Protein AF-A0A842M0F4-F1 (afdb_monomer_lite)

Secondary structure (DSSP, 8-state):
-HHHHHHHHHHHHHHHTTHHHHHHHHHH-HHHHHHHHHHHHHHHHHHHHHHHH-GGG-TTHHHHHHHS-TTTSSSPPHHHHHHHHHHHHHHHS-HHHHHHHHHHHHHHHHHHHHHHHHH---

pLDDT: mean 87.64, std 10.48, range [46.69, 98.06]

Sequence (122 aa):
MREKFRKELIRKLFHLTGLTVSLVYMSLGKNYAIFYTSILLLSSIFLEFIRIRAHILFPLNKLADMISRHFEKTAVASYVYFCMAALIVVFFLSEKAVVVGLTAALLGDAISAVVGVGVGKY

Foldseek 3Di:
DVLVLVLLLVLLVVLCVLLVLLVCCVPVNLVRSLVVLVVQLVVLVVL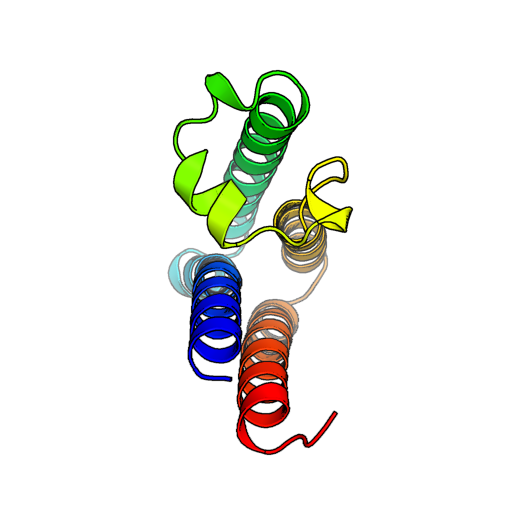QVCQQVPLVPRPCSVVCVSNDDPVCSNPRDPVNVVSVVLNVCSVPHDSVCSNCVSVCVSVVVSVCSNCCVPVNPD

Structure (mmCIF, N/CA/C/O backbone):
data_AF-A0A842M0F4-F1
#
_entry.id   AF-A0A842M0F4-F1
#
loop_
_atom_site.group_PDB
_atom_site.id
_atom_site.type_symbol
_atom_site.label_atom_id
_atom_site.label_alt_id
_atom_site.label_comp_id
_atom_site.label_asym_id
_atom_site.label_entity_id
_atom_site.label_seq_id
_atom_site.pdbx_PDB_ins_code
_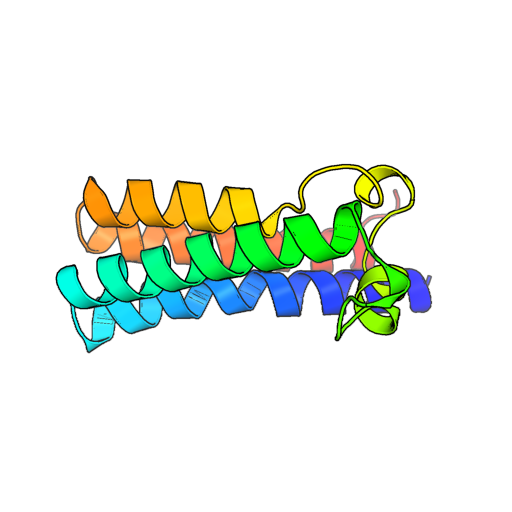atom_site.Cartn_x
_atom_site.Cartn_y
_atom_site.Cartn_z
_atom_site.occupancy
_atom_site.B_iso_or_equiv
_atom_site.auth_seq_id
_atom_site.auth_comp_id
_atom_site.auth_asym_id
_atom_site.auth_atom_id
_atom_site.pdbx_PDB_model_num
ATOM 1 N N . MET A 1 1 ? 9.171 -21.811 -14.208 1.00 62.41 1 MET A N 1
ATOM 2 C CA . MET A 1 1 ? 8.224 -22.006 -13.084 1.00 62.41 1 MET A CA 1
ATOM 3 C C . MET A 1 1 ? 8.724 -21.337 -11.799 1.00 62.41 1 MET A C 1
ATOM 5 O O . MET A 1 1 ? 8.073 -20.418 -11.325 1.00 62.41 1 MET A O 1
ATOM 9 N N . ARG A 1 2 ? 9.927 -21.684 -11.310 1.00 76.50 2 ARG A N 1
ATOM 10 C CA . ARG A 1 2 ? 10.517 -21.132 -10.070 1.00 76.50 2 ARG A CA 1
ATOM 11 C C . ARG A 1 2 ? 10.677 -19.602 -10.044 1.00 76.50 2 ARG A C 1
ATOM 13 O O . ARG A 1 2 ? 10.407 -18.976 -9.027 1.00 76.50 2 ARG A O 1
ATOM 20 N N . GLU A 1 3 ? 11.073 -18.989 -11.161 1.00 79.00 3 GLU A N 1
ATOM 21 C CA . GLU A 1 3 ? 11.254 -17.529 -11.236 1.00 79.00 3 GLU A CA 1
ATOM 22 C C . GLU A 1 3 ? 9.923 -16.759 -11.239 1.00 79.00 3 GLU A C 1
ATOM 24 O O . GLU A 1 3 ? 9.802 -15.751 -10.546 1.00 79.00 3 GLU A O 1
ATOM 29 N N . LYS A 1 4 ? 8.906 -17.261 -11.959 1.00 78.00 4 LYS A N 1
ATOM 30 C CA . LYS A 1 4 ? 7.543 -16.699 -11.939 1.00 78.00 4 LYS A CA 1
ATOM 31 C C . LYS A 1 4 ? 6.952 -16.760 -10.528 1.00 78.00 4 LYS A C 1
ATOM 33 O O . LYS A 1 4 ? 6.432 -15.761 -10.049 1.00 78.00 4 LYS A O 1
ATOM 38 N N . PHE A 1 5 ? 7.125 -17.894 -9.845 1.00 82.81 5 PHE A N 1
ATOM 39 C CA . PHE A 1 5 ? 6.719 -18.064 -8.450 1.00 82.81 5 PHE A CA 1
ATOM 40 C C . PHE A 1 5 ? 7.428 -17.076 -7.514 1.00 82.81 5 PHE A C 1
ATOM 42 O O . PHE A 1 5 ? 6.775 -16.394 -6.732 1.00 82.81 5 PHE A O 1
ATOM 49 N N . ARG A 1 6 ? 8.754 -16.911 -7.643 1.00 83.81 6 ARG A N 1
ATOM 50 C CA . ARG A 1 6 ? 9.516 -15.941 -6.837 1.00 83.81 6 ARG A CA 1
ATOM 51 C C . ARG A 1 6 ? 9.055 -14.497 -7.063 1.00 83.81 6 ARG A C 1
ATOM 53 O O . ARG A 1 6 ? 8.902 -13.759 -6.097 1.00 83.81 6 ARG A O 1
ATOM 60 N N . LYS A 1 7 ? 8.844 -14.091 -8.320 1.00 83.44 7 LYS A N 1
ATOM 61 C CA . LYS A 1 7 ? 8.359 -12.743 -8.667 1.00 83.44 7 LYS A CA 1
ATOM 62 C C . LYS A 1 7 ? 6.974 -12.475 -8.077 1.00 83.44 7 LYS A C 1
ATOM 64 O O . LYS A 1 7 ? 6.762 -11.417 -7.494 1.00 83.44 7 LYS A O 1
ATOM 69 N N . GLU A 1 8 ? 6.068 -13.447 -8.167 1.00 84.19 8 GLU A N 1
ATOM 70 C CA . GLU A 1 8 ? 4.730 -13.323 -7.589 1.00 84.19 8 GLU A CA 1
ATOM 71 C C . GLU A 1 8 ? 4.774 -13.246 -6.056 1.00 84.19 8 GLU A C 1
ATOM 73 O O . GLU A 1 8 ? 4.127 -12.378 -5.475 1.00 84.19 8 GLU A O 1
ATOM 78 N N . LEU A 1 9 ? 5.602 -14.065 -5.397 1.00 84.75 9 LEU A N 1
ATOM 79 C CA . LEU A 1 9 ? 5.798 -13.986 -3.946 1.00 84.75 9 LEU A CA 1
ATOM 80 C C . LEU A 1 9 ? 6.294 -12.610 -3.498 1.00 84.75 9 LEU A C 1
ATOM 82 O O . LEU A 1 9 ? 5.744 -12.043 -2.559 1.00 84.75 9 LEU A O 1
ATOM 86 N N . ILE A 1 10 ? 7.297 -12.051 -4.181 1.00 85.94 10 ILE A N 1
ATOM 87 C CA . ILE A 1 10 ? 7.806 -10.708 -3.872 1.00 85.94 10 ILE A CA 1
ATOM 88 C C . ILE A 1 10 ? 6.682 -9.678 -4.021 1.00 85.94 10 ILE A C 1
ATOM 90 O O . ILE A 1 10 ? 6.472 -8.870 -3.120 1.00 85.94 10 ILE A O 1
ATOM 94 N N . ARG A 1 11 ? 5.907 -9.741 -5.109 1.00 83.44 11 ARG A N 1
ATOM 95 C CA . ARG A 1 11 ? 4.771 -8.838 -5.345 1.00 83.44 11 ARG A CA 1
ATOM 96 C C . ARG A 1 11 ? 3.749 -8.890 -4.206 1.00 83.44 11 ARG A C 1
ATOM 98 O O . ARG A 1 11 ? 3.267 -7.848 -3.770 1.00 83.44 11 ARG A O 1
ATOM 105 N N . LYS A 1 12 ? 3.454 -10.085 -3.691 1.00 88.31 12 LYS A N 1
ATOM 106 C CA . LYS A 1 12 ? 2.506 -10.273 -2.584 1.00 88.31 12 LYS A CA 1
ATOM 107 C C . LYS A 1 12 ? 3.076 -9.852 -1.236 1.00 88.31 12 LYS A C 1
ATOM 109 O O . LYS A 1 12 ? 2.347 -9.256 -0.456 1.00 88.31 12 LYS A O 1
ATOM 114 N N . LEU A 1 13 ? 4.371 -10.044 -0.989 1.00 87.44 13 LEU A N 1
ATOM 115 C CA . LEU A 1 13 ? 5.038 -9.492 0.195 1.00 87.44 13 LEU A CA 1
ATOM 116 C C . LEU A 1 13 ? 4.965 -7.961 0.222 1.00 87.44 13 LEU A C 1
ATOM 118 O O . LEU A 1 13 ? 4.629 -7.388 1.254 1.00 87.44 13 LEU A O 1
ATOM 122 N N . PHE A 1 14 ? 5.200 -7.304 -0.918 1.00 86.75 14 PHE A N 1
ATOM 123 C CA . PHE A 1 14 ? 4.993 -5.859 -1.030 1.00 86.75 14 PHE A CA 1
ATOM 124 C C . PHE A 1 14 ? 3.527 -5.482 -0.809 1.00 86.75 14 PHE A C 1
ATOM 126 O O . PHE A 1 14 ? 3.257 -4.513 -0.111 1.00 86.75 14 PHE A O 1
ATOM 133 N N . HIS A 1 15 ? 2.571 -6.251 -1.333 1.00 87.06 15 HIS A N 1
ATOM 134 C CA . HIS A 1 15 ? 1.149 -5.981 -1.110 1.00 87.06 15 HIS A CA 1
ATOM 135 C C . HIS A 1 15 ? 0.745 -6.105 0.369 1.00 87.06 15 HIS A C 1
ATOM 137 O O . HIS A 1 15 ? 0.025 -5.254 0.886 1.00 87.06 15 HIS A O 1
ATOM 143 N N . LEU A 1 16 ? 1.282 -7.101 1.081 1.00 92.00 16 LEU A N 1
ATOM 144 C CA . LEU A 1 16 ? 1.051 -7.317 2.512 1.00 92.00 16 LEU A CA 1
ATOM 145 C C . LEU A 1 16 ? 1.578 -6.184 3.398 1.00 92.00 16 LEU A C 1
ATOM 147 O O . LEU A 1 16 ? 1.130 -6.070 4.537 1.00 92.00 16 LEU A O 1
ATOM 151 N N . THR A 1 17 ? 2.451 -5.302 2.894 1.00 91.38 17 THR A N 1
ATOM 152 C CA . THR A 1 17 ? 2.801 -4.069 3.621 1.00 91.38 17 THR A CA 1
ATOM 153 C C . THR A 1 17 ? 1.570 -3.215 3.907 1.00 91.38 17 THR A C 1
ATOM 155 O O . THR A 1 17 ? 1.554 -2.527 4.915 1.00 91.38 17 THR A O 1
ATOM 158 N N . GLY A 1 18 ? 0.492 -3.338 3.124 1.00 90.88 18 GLY A N 1
ATOM 159 C CA . GLY A 1 18 ? -0.785 -2.685 3.404 1.00 90.88 18 GLY A CA 1
ATOM 160 C C . GLY A 1 18 ? -1.419 -3.072 4.748 1.00 90.88 18 GLY A C 1
ATOM 161 O O . GLY A 1 18 ? -2.244 -2.318 5.262 1.00 90.88 18 GLY A O 1
ATOM 162 N N . LEU A 1 19 ? -1.016 -4.196 5.363 1.00 95.06 19 LEU A N 1
ATOM 163 C CA . LEU A 1 19 ? -1.482 -4.598 6.696 1.00 95.06 19 LEU A CA 1
ATOM 164 C C . LEU A 1 19 ? -1.058 -3.602 7.779 1.00 95.06 19 LEU A C 1
ATOM 166 O O . LEU A 1 19 ? -1.702 -3.527 8.826 1.00 95.06 19 LEU A O 1
ATOM 170 N N . THR A 1 20 ? -0.019 -2.798 7.531 1.00 95.81 20 THR A N 1
ATOM 171 C CA . THR A 1 20 ? 0.386 -1.731 8.448 1.00 95.81 20 THR A CA 1
ATOM 172 C C . THR A 1 20 ? -0.732 -0.718 8.670 1.00 95.81 20 THR A C 1
ATOM 174 O O . THR A 1 20 ? -0.838 -0.196 9.772 1.00 95.81 20 THR A O 1
ATOM 177 N N . VAL A 1 21 ? -1.613 -0.483 7.689 1.00 95.75 21 VAL A N 1
ATOM 178 C CA . VAL A 1 21 ? -2.769 0.413 7.849 1.00 95.75 21 VAL A CA 1
ATOM 179 C C . VAL A 1 21 ? -3.705 -0.114 8.936 1.00 95.75 21 VAL A C 1
ATOM 181 O O . VAL A 1 21 ? -4.078 0.628 9.845 1.00 95.75 21 VAL A O 1
ATOM 184 N N . SER A 1 22 ? -4.039 -1.406 8.888 1.00 94.69 22 SER A N 1
ATOM 185 C CA . SER A 1 22 ? -4.861 -2.056 9.912 1.00 94.69 22 SER A CA 1
ATOM 186 C C . SER A 1 22 ? -4.164 -2.062 11.275 1.00 94.69 22 SER A C 1
ATOM 188 O O . SER A 1 22 ? -4.804 -1.771 12.282 1.00 94.69 22 SER A O 1
ATOM 190 N N . LEU A 1 23 ? -2.852 -2.322 11.317 1.00 96.12 23 LEU A N 1
ATOM 191 C CA . LEU A 1 23 ? -2.073 -2.309 12.561 1.00 96.12 23 LEU A CA 1
ATOM 192 C C . LEU A 1 23 ? -2.016 -0.915 13.200 1.00 96.12 23 LEU A C 1
ATOM 194 O O . LEU A 1 23 ? -2.203 -0.790 14.410 1.00 96.12 23 LEU A O 1
ATOM 198 N N . VAL A 1 24 ? -1.799 0.137 12.407 1.00 97.00 24 VAL A N 1
ATOM 199 C CA . VAL A 1 24 ? -1.821 1.530 12.878 1.00 97.00 24 VAL A CA 1
ATOM 200 C C . VAL A 1 24 ? -3.211 1.890 13.395 1.00 97.00 24 VAL A C 1
ATOM 202 O O . VAL A 1 24 ? -3.321 2.496 14.457 1.00 97.00 24 VAL A O 1
ATOM 205 N N . TYR A 1 25 ? -4.272 1.468 12.701 1.00 96.44 25 TYR A N 1
ATOM 206 C CA . TYR A 1 25 ? -5.640 1.683 13.171 1.00 96.44 25 TYR A CA 1
ATOM 207 C C . TYR A 1 25 ? -5.877 1.033 14.538 1.00 96.44 25 TYR A C 1
ATOM 209 O O . TYR A 1 25 ? -6.393 1.693 15.433 1.00 96.44 25 TYR A O 1
ATOM 217 N N . MET A 1 26 ? -5.477 -0.228 14.721 1.00 96.12 26 MET A N 1
ATOM 218 C CA . MET A 1 26 ? -5.682 -0.951 15.983 1.00 96.12 26 MET A CA 1
ATOM 219 C C . MET A 1 26 ? -4.854 -0.391 17.145 1.00 96.12 26 MET A C 1
ATOM 221 O O . MET A 1 26 ? -5.305 -0.416 18.284 1.00 96.12 26 MET A O 1
ATOM 225 N N . SER A 1 27 ? -3.632 0.073 16.874 1.00 96.62 27 SER A N 1
ATOM 226 C CA . SER A 1 27 ? -2.692 0.499 17.921 1.00 96.62 27 SER A CA 1
ATOM 227 C C . SER A 1 27 ? -2.811 1.975 18.292 1.00 96.62 27 SER A C 1
ATOM 229 O O . SER A 1 27 ? -2.661 2.320 19.460 1.00 96.62 27 SER A O 1
ATOM 231 N N . LEU A 1 28 ? -3.071 2.846 17.314 1.00 96.81 28 LEU A N 1
ATOM 232 C CA . LEU A 1 28 ? -3.073 4.302 17.492 1.00 96.81 28 LEU A CA 1
ATOM 233 C C . LEU A 1 28 ? -4.457 4.923 17.254 1.00 96.81 28 LEU A C 1
ATOM 235 O O . LEU A 1 28 ? -4.692 6.069 17.626 1.00 96.81 28 LEU A O 1
ATOM 239 N N . GLY A 1 29 ? -5.393 4.184 16.660 1.00 95.94 29 GLY A N 1
ATOM 240 C CA . GL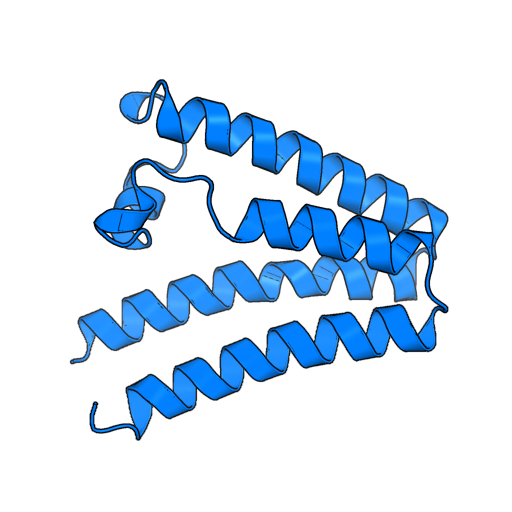Y A 1 29 ? -6.753 4.641 16.397 1.00 95.94 29 GLY A CA 1
ATOM 241 C C . GLY A 1 29 ? -6.935 5.335 15.044 1.00 95.94 29 GLY A C 1
ATOM 242 O O . GLY A 1 29 ? -6.006 5.541 14.256 1.00 95.94 29 GLY A O 1
ATOM 243 N N . LYS A 1 30 ? -8.187 5.719 14.775 1.00 96.19 30 LYS A N 1
ATOM 244 C CA . LYS A 1 30 ? -8.649 6.216 13.469 1.00 96.19 30 LYS A CA 1
ATOM 245 C C . LYS A 1 30 ? -7.869 7.427 12.952 1.00 96.19 30 LYS A C 1
ATOM 247 O O . LYS A 1 30 ? -7.465 7.433 11.795 1.00 96.19 30 LYS A O 1
ATOM 252 N N . ASN A 1 31 ? -7.641 8.441 13.787 1.00 97.44 31 ASN A N 1
ATOM 253 C CA . ASN A 1 31 ? -7.008 9.692 13.348 1.00 97.44 31 ASN A CA 1
ATOM 254 C C . ASN A 1 31 ? -5.575 9.463 12.849 1.00 97.44 31 ASN A C 1
ATOM 256 O O . ASN A 1 31 ? -5.200 9.957 11.786 1.00 97.44 31 ASN A O 1
ATOM 260 N N . TYR A 1 32 ? -4.801 8.651 13.572 1.00 97.69 32 TYR A N 1
ATOM 261 C CA . TYR A 1 32 ? -3.444 8.291 13.168 1.00 97.69 32 TYR A CA 1
ATOM 262 C C . TYR A 1 32 ? -3.440 7.392 11.933 1.00 97.69 32 TYR A C 1
ATOM 264 O O . TYR A 1 32 ? -2.595 7.579 11.063 1.00 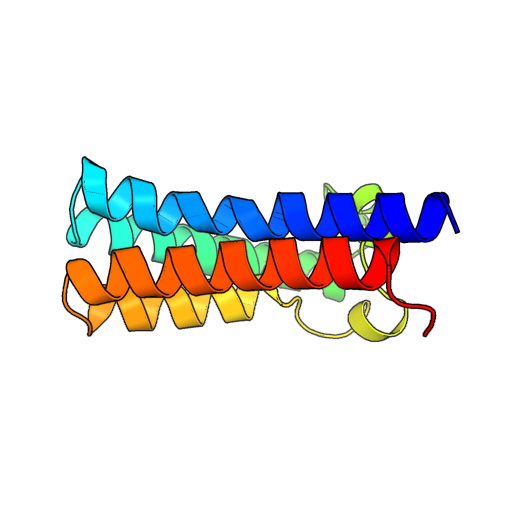97.69 32 TYR A O 1
ATOM 272 N N . ALA A 1 33 ? -4.408 6.481 11.799 1.00 97.25 33 ALA A N 1
ATOM 273 C CA . ALA A 1 33 ? -4.558 5.675 10.590 1.00 97.25 33 ALA A CA 1
ATOM 274 C C . ALA A 1 33 ? -4.892 6.521 9.354 1.00 97.25 33 ALA A C 1
ATOM 276 O O . ALA A 1 33 ? -4.307 6.294 8.296 1.00 97.25 33 ALA A O 1
ATOM 277 N N . ILE A 1 34 ? -5.772 7.522 9.474 1.00 97.94 34 ILE A N 1
ATOM 278 C CA . ILE A 1 34 ? -6.075 8.469 8.387 1.00 97.94 34 ILE A CA 1
ATOM 279 C C . ILE A 1 34 ? -4.812 9.233 7.999 1.00 97.94 34 ILE A C 1
ATOM 281 O O . ILE A 1 34 ? -4.471 9.286 6.818 1.00 97.94 34 ILE A O 1
ATOM 285 N N . PHE A 1 35 ? -4.103 9.798 8.978 1.00 98.06 35 PHE A N 1
ATOM 286 C CA . PHE A 1 35 ? -2.878 10.555 8.734 1.00 98.06 35 PHE A CA 1
ATOM 287 C C . PHE A 1 35 ? -1.805 9.693 8.055 1.00 98.06 35 PHE A C 1
ATOM 289 O O . PHE A 1 35 ? -1.286 10.057 7.000 1.00 98.06 35 PHE A O 1
ATOM 296 N N . TYR A 1 36 ? -1.546 8.505 8.602 1.00 97.62 36 TYR A N 1
ATOM 297 C CA . TYR A 1 36 ? -0.617 7.522 8.052 1.00 97.62 36 TYR A CA 1
ATOM 298 C C . TYR A 1 36 ? -0.970 7.128 6.613 1.00 97.62 36 TYR A C 1
ATOM 300 O O . TYR A 1 36 ? -0.125 7.195 5.722 1.00 97.62 36 TYR A O 1
ATOM 308 N N . THR A 1 37 ? -2.232 6.776 6.362 1.00 96.94 37 THR A N 1
ATOM 309 C CA . THR A 1 37 ? -2.692 6.342 5.033 1.00 96.94 37 THR A CA 1
ATOM 310 C C . THR A 1 37 ? -2.674 7.494 4.027 1.00 96.94 37 THR A C 1
ATOM 312 O O . THR A 1 37 ? -2.376 7.282 2.854 1.00 96.94 37 THR A O 1
ATOM 315 N N . SER A 1 38 ? -2.919 8.728 4.477 1.00 97.88 38 SER A N 1
ATOM 316 C CA . SER A 1 38 ? -2.808 9.929 3.640 1.00 97.88 38 SER A CA 1
ATOM 317 C C . SER A 1 38 ? -1.363 10.174 3.206 1.00 97.88 38 SER A C 1
ATOM 319 O O . SER A 1 38 ? -1.115 10.414 2.026 1.00 97.88 38 SER A O 1
ATOM 321 N N . ILE A 1 39 ? -0.401 10.050 4.129 1.00 97.69 39 ILE A N 1
ATOM 322 C CA . ILE A 1 39 ? 1.029 10.129 3.800 1.00 97.69 39 ILE A CA 1
ATOM 323 C C . ILE A 1 39 ? 1.401 9.025 2.811 1.00 97.69 39 ILE A C 1
ATOM 325 O O . ILE A 1 39 ? 2.003 9.320 1.782 1.00 97.69 39 ILE A O 1
ATOM 329 N N . LEU A 1 40 ? 0.994 7.777 3.073 1.00 95.88 40 LEU A N 1
ATOM 330 C CA . LEU A 1 40 ? 1.248 6.660 2.163 1.00 95.88 40 LEU A CA 1
ATOM 331 C C . LEU A 1 40 ? 0.707 6.927 0.759 1.00 95.88 40 LEU A C 1
ATOM 333 O O . LEU A 1 40 ? 1.410 6.671 -0.217 1.00 95.88 40 LEU A O 1
ATOM 337 N N . LEU A 1 41 ? -0.511 7.459 0.641 1.00 96.75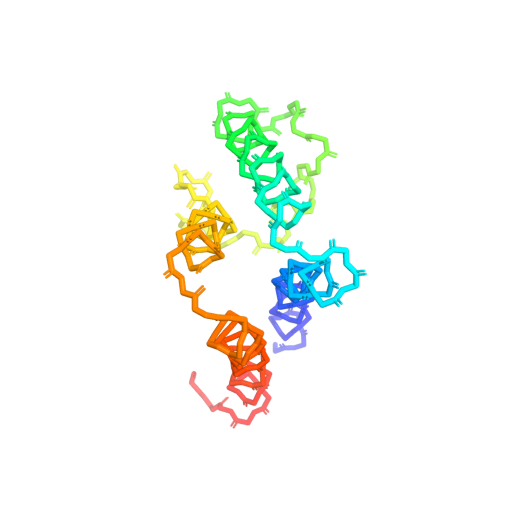 41 LEU A N 1
ATOM 338 C CA . LEU A 1 41 ? -1.112 7.786 -0.646 1.00 96.75 41 LEU A CA 1
ATOM 339 C C . LEU A 1 41 ? -0.323 8.878 -1.378 1.00 96.75 41 LEU A C 1
ATOM 341 O O . LEU A 1 41 ? 0.019 8.699 -2.546 1.00 96.75 41 LEU A O 1
ATOM 345 N N . LEU A 1 42 ? 0.007 9.980 -0.700 1.00 97.12 42 LEU A N 1
ATOM 346 C CA . LEU A 1 42 ? 0.770 11.081 -1.293 1.00 97.12 42 LEU A CA 1
ATOM 347 C C . LEU A 1 42 ? 2.160 10.623 -1.745 1.00 97.12 42 LEU A C 1
ATOM 349 O O . LEU A 1 42 ? 2.558 10.886 -2.881 1.00 97.12 42 LEU A O 1
ATOM 353 N N . SER A 1 43 ? 2.873 9.883 -0.894 1.00 94.50 43 SER A N 1
ATOM 354 C CA . SER A 1 43 ? 4.166 9.295 -1.244 1.00 94.50 43 SER A CA 1
ATOM 355 C C . SER A 1 43 ? 4.040 8.321 -2.415 1.00 94.50 43 SER A C 1
ATOM 357 O O . SER A 1 43 ? 4.869 8.357 -3.318 1.00 94.50 43 SER A O 1
ATOM 359 N N . SER A 1 44 ? 2.990 7.498 -2.453 1.00 92.50 44 SER A N 1
ATOM 360 C CA . SER A 1 44 ? 2.751 6.542 -3.541 1.00 92.50 44 SER A CA 1
ATOM 361 C C . SER A 1 44 ? 2.492 7.236 -4.878 1.00 92.50 44 SER A C 1
ATOM 363 O O . SER A 1 44 ? 3.069 6.843 -5.888 1.00 92.50 44 SER A O 1
ATOM 365 N N . ILE A 1 45 ? 1.678 8.296 -4.894 1.00 94.38 45 ILE A N 1
ATOM 366 C CA . ILE A 1 45 ? 1.426 9.104 -6.097 1.00 94.38 45 ILE A CA 1
ATOM 367 C C . ILE A 1 45 ? 2.721 9.767 -6.577 1.00 94.38 45 ILE A C 1
ATOM 369 O O . ILE A 1 45 ? 3.025 9.736 -7.769 1.00 94.38 45 ILE A O 1
ATOM 373 N N . PHE A 1 46 ? 3.503 10.339 -5.660 1.00 92.50 46 PHE A N 1
ATOM 374 C CA . PHE A 1 46 ? 4.776 10.976 -5.992 1.00 92.50 46 PHE A CA 1
ATOM 375 C C . PHE A 1 46 ? 5.788 9.978 -6.576 1.00 92.50 46 PHE A C 1
ATOM 377 O O . PHE A 1 46 ? 6.408 10.242 -7.608 1.00 92.50 46 PHE A O 1
ATOM 384 N N . LEU A 1 47 ? 5.917 8.801 -5.960 1.00 90.62 47 LEU A N 1
ATOM 385 C CA . LEU A 1 47 ? 6.782 7.726 -6.442 1.00 90.62 47 LEU A CA 1
ATOM 386 C C . LEU A 1 47 ? 6.342 7.206 -7.814 1.00 90.62 47 LEU A C 1
ATOM 388 O O . LEU A 1 47 ? 7.191 7.018 -8.685 1.00 90.62 47 LEU A O 1
ATOM 392 N N . GLU A 1 48 ? 5.039 7.033 -8.042 1.00 90.50 48 GLU A N 1
ATOM 393 C CA . GLU A 1 48 ? 4.509 6.643 -9.353 1.00 90.50 48 GLU A CA 1
ATOM 394 C C . GLU A 1 48 ? 4.759 7.701 -10.424 1.00 90.50 48 GLU A C 1
ATOM 396 O O . GLU A 1 48 ? 5.133 7.361 -11.548 1.00 90.50 48 GLU A O 1
ATOM 401 N N . PHE A 1 49 ? 4.615 8.983 -10.085 1.00 90.19 49 PHE A N 1
ATOM 402 C CA . PHE A 1 49 ? 4.929 10.070 -11.005 1.00 90.19 49 PHE A CA 1
ATOM 403 C C . PHE A 1 49 ? 6.388 9.994 -11.472 1.00 90.19 49 PHE A C 1
ATOM 405 O O . PHE A 1 49 ? 6.650 10.041 -12.676 1.00 90.19 49 PHE A O 1
ATOM 412 N N . ILE A 1 50 ? 7.330 9.794 -10.542 1.00 88.94 50 ILE A N 1
ATOM 413 C CA . ILE A 1 50 ? 8.749 9.604 -10.872 1.00 88.94 50 ILE A CA 1
ATOM 414 C C . ILE A 1 50 ? 8.942 8.332 -11.701 1.00 88.94 50 ILE A C 1
ATOM 416 O O . ILE A 1 50 ? 9.616 8.380 -12.727 1.00 88.94 50 ILE A O 1
ATOM 420 N N . ARG A 1 51 ? 8.335 7.206 -11.308 1.00 87.94 51 ARG A N 1
ATOM 421 C CA . ARG A 1 51 ? 8.478 5.924 -12.014 1.00 87.94 51 ARG A CA 1
ATOM 422 C C . ARG A 1 51 ? 8.046 6.022 -13.478 1.00 87.94 51 ARG A C 1
ATOM 424 O O . ARG A 1 51 ? 8.742 5.499 -14.343 1.00 87.94 51 ARG A O 1
ATOM 431 N N . ILE A 1 52 ? 6.927 6.694 -13.754 1.00 86.00 52 ILE A N 1
ATOM 432 C CA . ILE A 1 52 ? 6.361 6.815 -15.105 1.00 86.00 52 ILE A CA 1
ATOM 433 C C . ILE A 1 52 ? 7.107 7.870 -15.932 1.00 86.00 52 ILE A C 1
ATOM 435 O O . ILE A 1 52 ? 7.384 7.643 -17.108 1.00 86.00 52 ILE A O 1
ATOM 439 N N . ARG A 1 53 ? 7.432 9.034 -15.350 1.00 86.12 53 ARG A N 1
ATOM 440 C CA . ARG A 1 53 ? 8.039 10.155 -16.093 1.00 86.12 53 ARG A CA 1
ATOM 441 C C . ARG A 1 53 ? 9.556 10.070 -16.209 1.00 86.12 53 ARG A C 1
ATOM 443 O O . ARG A 1 53 ? 10.116 10.537 -17.194 1.00 86.12 53 ARG A O 1
ATOM 450 N N . ALA A 1 54 ? 10.215 9.512 -15.204 1.00 85.12 54 ALA A N 1
ATOM 451 C CA . ALA A 1 54 ? 11.661 9.525 -15.055 1.00 85.12 54 ALA A CA 1
ATOM 452 C C . ALA A 1 54 ? 12.150 8.212 -14.426 1.00 85.12 54 ALA A C 1
ATOM 454 O O . ALA A 1 54 ? 12.836 8.215 -13.406 1.00 85.12 54 ALA A O 1
ATOM 455 N N . HIS A 1 55 ? 11.818 7.078 -15.054 1.00 81.19 55 HIS A N 1
ATOM 456 C CA . HIS A 1 55 ? 12.141 5.737 -14.550 1.00 81.19 55 HIS A CA 1
ATOM 457 C C . HIS A 1 55 ? 13.620 5.557 -14.154 1.00 81.19 55 HIS A C 1
ATOM 459 O O . HIS A 1 55 ? 13.932 4.862 -13.192 1.00 81.19 55 HIS A O 1
ATOM 465 N N . ILE A 1 56 ? 14.546 6.215 -14.860 1.00 79.81 56 ILE A N 1
ATOM 466 C CA . ILE A 1 56 ? 15.988 6.172 -14.565 1.00 79.81 56 ILE A CA 1
ATOM 467 C C . ILE A 1 56 ? 16.306 6.770 -13.183 1.00 79.81 56 ILE A C 1
ATOM 469 O O . ILE A 1 56 ? 17.172 6.248 -12.487 1.00 79.81 56 ILE A O 1
ATOM 473 N N . LEU A 1 57 ? 15.581 7.815 -12.771 1.00 80.44 57 LEU A N 1
ATOM 474 C CA . LEU A 1 57 ? 15.729 8.489 -11.477 1.00 80.44 57 LEU A CA 1
ATOM 475 C C . LEU A 1 57 ? 14.944 7.802 -10.351 1.00 80.44 57 LEU A C 1
ATOM 477 O O . LEU A 1 57 ? 15.063 8.198 -9.192 1.00 80.44 57 LEU A O 1
ATOM 481 N N . PHE A 1 58 ? 14.135 6.785 -10.661 1.00 83.81 58 PHE A N 1
ATOM 482 C CA . PHE A 1 58 ? 13.368 6.074 -9.649 1.00 83.81 58 PHE A CA 1
ATOM 483 C C . PHE A 1 58 ? 14.319 5.270 -8.740 1.00 83.81 58 PHE A C 1
ATOM 485 O O . PHE A 1 58 ? 15.032 4.389 -9.231 1.00 83.81 58 PHE A O 1
ATOM 492 N N . PRO A 1 59 ? 14.330 5.513 -7.414 1.00 78.62 59 PRO A N 1
ATOM 493 C CA . PRO A 1 59 ? 15.315 4.925 -6.498 1.00 78.62 59 PRO A CA 1
ATOM 494 C C . PRO A 1 59 ? 15.246 3.394 -6.431 1.00 78.62 59 PRO A C 1
ATOM 496 O O . PRO A 1 59 ? 16.218 2.738 -6.066 1.00 78.62 59 PRO A O 1
ATOM 499 N N . LEU A 1 60 ? 14.105 2.813 -6.811 1.00 81.06 60 LEU A N 1
ATOM 500 C CA . LEU A 1 60 ? 13.871 1.371 -6.830 1.00 81.06 60 LEU A CA 1
ATOM 501 C C . LEU A 1 60 ? 13.693 0.839 -8.261 1.00 81.06 60 LEU A C 1
ATOM 503 O O . LEU A 1 60 ? 13.006 -0.158 -8.456 1.00 81.06 60 LEU A O 1
ATOM 507 N N . ASN A 1 61 ? 14.294 1.480 -9.271 1.00 79.19 61 ASN A N 1
ATOM 508 C CA . ASN A 1 61 ? 14.144 1.125 -10.693 1.00 79.19 61 ASN A CA 1
ATOM 509 C C . ASN A 1 61 ? 14.381 -0.365 -10.989 1.00 79.19 61 ASN A C 1
ATOM 511 O O . ASN A 1 61 ? 13.552 -0.999 -11.634 1.00 79.19 61 ASN A O 1
ATOM 515 N N . LYS A 1 62 ? 15.435 -0.972 -10.432 1.00 79.56 62 LYS A N 1
ATOM 516 C CA . LYS A 1 62 ? 15.733 -2.405 -10.595 1.00 79.56 62 LYS A CA 1
ATOM 517 C C . LYS A 1 62 ? 14.661 -3.308 -9.980 1.00 79.56 62 LYS A C 1
ATOM 519 O O . LYS A 1 62 ? 14.354 -4.361 -10.533 1.00 79.56 62 LYS A O 1
ATOM 524 N N . LEU A 1 63 ? 14.101 -2.916 -8.835 1.00 76.44 63 LEU A N 1
ATOM 525 C CA . LEU A 1 63 ? 13.014 -3.649 -8.178 1.00 76.44 63 LEU A CA 1
ATOM 526 C C . LEU A 1 63 ? 11.703 -3.475 -8.950 1.00 76.44 63 LEU A C 1
ATOM 528 O O . LEU A 1 63 ? 11.003 -4.458 -9.179 1.00 76.44 63 LEU A O 1
ATOM 532 N N . ALA A 1 64 ? 11.411 -2.262 -9.424 1.00 76.19 64 ALA A N 1
ATOM 533 C CA . ALA A 1 64 ? 10.260 -1.987 -10.273 1.00 76.19 64 ALA A CA 1
ATOM 534 C C . ALA A 1 64 ? 10.314 -2.795 -11.574 1.00 76.19 64 ALA A C 1
ATOM 536 O O . ALA A 1 64 ? 9.318 -3.421 -11.919 1.00 76.19 64 ALA A O 1
ATOM 537 N N . ASP A 1 65 ? 11.464 -2.870 -12.247 1.00 78.69 65 ASP A N 1
ATOM 538 C CA . ASP A 1 65 ? 11.638 -3.691 -13.452 1.00 78.69 65 ASP A CA 1
ATOM 539 C C . ASP A 1 65 ? 11.521 -5.197 -13.178 1.00 78.69 65 ASP A C 1
ATOM 541 O O . ASP A 1 65 ? 11.074 -5.952 -14.041 1.00 78.69 65 ASP A O 1
ATOM 545 N N . MET A 1 66 ? 11.909 -5.648 -11.981 1.00 75.06 66 MET A N 1
ATOM 546 C CA . MET A 1 66 ? 11.814 -7.055 -11.591 1.00 75.06 66 MET A CA 1
ATOM 547 C C . MET A 1 66 ? 10.374 -7.483 -11.280 1.00 75.06 66 MET A C 1
ATOM 549 O O . MET A 1 66 ? 10.008 -8.628 -11.563 1.00 75.06 66 MET A O 1
ATOM 553 N N . ILE A 1 67 ? 9.590 -6.590 -10.667 1.00 72.12 67 ILE A N 1
ATOM 554 C CA . ILE A 1 67 ? 8.247 -6.874 -10.139 1.00 72.12 67 ILE A CA 1
ATOM 555 C C . ILE A 1 67 ? 7.154 -6.530 -11.160 1.00 72.12 67 ILE A C 1
ATOM 557 O O . ILE A 1 67 ? 6.164 -7.257 -11.252 1.00 72.12 67 ILE A O 1
ATOM 561 N N . SER A 1 68 ? 7.323 -5.449 -11.927 1.00 68.69 68 SER A N 1
ATOM 562 C CA . SER A 1 68 ? 6.283 -4.937 -12.827 1.00 68.69 68 SER A CA 1
ATOM 563 C C . SER A 1 68 ? 6.093 -5.844 -14.034 1.00 68.69 68 SER A C 1
ATOM 565 O O . SER A 1 68 ? 7.051 -6.234 -14.711 1.00 68.69 68 SER A O 1
ATOM 567 N N . ARG A 1 69 ? 4.833 -6.141 -14.359 1.00 68.00 69 ARG A N 1
ATOM 568 C CA . ARG A 1 69 ? 4.496 -6.827 -15.614 1.00 68.00 69 ARG A CA 1
ATOM 569 C C . ARG A 1 69 ? 4.706 -5.887 -16.799 1.00 68.00 69 ARG A C 1
ATOM 571 O O . ARG A 1 69 ? 4.672 -4.668 -16.655 1.00 68.00 69 ARG A O 1
ATOM 578 N N . HIS A 1 70 ? 4.871 -6.452 -17.996 1.00 61.38 70 HIS A N 1
ATOM 579 C CA . HIS A 1 70 ? 5.174 -5.662 -19.194 1.00 61.38 70 HIS A CA 1
ATOM 580 C C . HIS A 1 70 ? 4.126 -4.564 -19.469 1.00 61.38 70 HIS A C 1
ATOM 582 O O . HIS A 1 70 ? 4.497 -3.472 -19.888 1.00 61.38 70 HIS A O 1
ATOM 588 N N . PHE A 1 71 ? 2.856 -4.831 -19.135 1.00 59.72 71 PHE A N 1
ATOM 589 C CA . PHE A 1 71 ? 1.726 -3.899 -19.241 1.00 59.72 71 PHE A CA 1
ATOM 590 C C . PHE A 1 71 ? 1.612 -2.882 -18.090 1.00 59.72 71 PHE A C 1
ATOM 592 O O . PHE A 1 71 ? 0.975 -1.850 -18.254 1.00 59.72 71 PHE A O 1
ATOM 599 N N . GLU A 1 72 ? 2.230 -3.133 -16.934 1.00 65.44 72 GLU A N 1
ATOM 600 C CA . GLU A 1 72 ? 2.163 -2.241 -15.762 1.00 65.44 72 GLU A CA 1
ATOM 601 C C . GLU A 1 72 ? 3.232 -1.133 -15.813 1.00 65.44 72 GLU A C 1
ATOM 603 O O . GLU A 1 72 ? 3.221 -0.206 -15.006 1.00 65.44 72 GLU A O 1
ATOM 608 N N . LYS A 1 73 ? 4.158 -1.184 -16.783 1.00 68.88 73 LYS A N 1
ATOM 609 C CA . LYS A 1 73 ? 5.265 -0.220 -16.881 1.00 68.88 73 LYS A CA 1
ATOM 610 C C . LYS A 1 73 ? 4.802 1.215 -17.146 1.00 68.88 73 LYS A C 1
ATOM 612 O O . LYS A 1 73 ? 5.446 2.137 -16.656 1.00 68.88 73 LYS A O 1
ATOM 617 N N . THR A 1 74 ? 3.691 1.408 -17.850 1.00 70.69 74 THR A N 1
ATOM 618 C CA . THR A 1 74 ? 3.168 2.733 -18.234 1.00 70.69 74 THR A CA 1
ATOM 619 C C . THR A 1 74 ? 1.884 3.131 -17.504 1.00 70.69 74 THR A C 1
ATOM 621 O O . THR A 1 74 ? 1.454 4.276 -17.623 1.00 70.69 74 THR A O 1
ATOM 624 N N . ALA A 1 75 ? 1.282 2.216 -16.741 1.00 82.38 75 ALA A N 1
ATOM 625 C CA . ALA A 1 75 ? 0.055 2.447 -15.982 1.00 82.38 75 ALA A CA 1
ATOM 626 C C . ALA A 1 75 ? 0.355 2.688 -14.499 1.00 82.38 75 ALA A C 1
ATOM 628 O O . ALA A 1 75 ? 1.385 2.240 -14.003 1.00 82.38 75 ALA A O 1
ATOM 629 N N . VAL A 1 76 ? -0.556 3.359 -13.789 1.00 86.19 76 VAL A N 1
ATOM 630 C CA . VAL A 1 76 ? -0.450 3.569 -12.336 1.00 86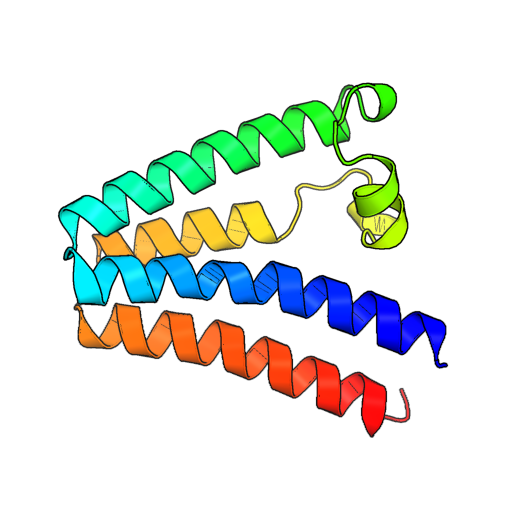.19 76 VAL A CA 1
ATOM 631 C C . VAL A 1 76 ? -0.475 2.222 -11.613 1.00 86.19 76 VAL A C 1
ATOM 633 O O . VAL A 1 76 ? -1.325 1.373 -11.881 1.00 86.19 76 VAL A O 1
ATOM 636 N N . ALA A 1 77 ? 0.459 2.022 -10.689 1.00 87.88 77 ALA A N 1
ATOM 637 C CA . ALA A 1 77 ? 0.581 0.776 -9.951 1.00 87.88 77 ALA A CA 1
ATOM 638 C C . ALA A 1 77 ? -0.581 0.532 -8.969 1.00 87.88 77 ALA A C 1
ATOM 640 O O . ALA A 1 77 ? -1.147 1.450 -8.370 1.00 87.88 77 ALA A O 1
ATOM 641 N N . SER A 1 78 ? -0.888 -0.748 -8.737 1.00 87.94 78 SER A N 1
ATOM 642 C CA . SER A 1 78 ? -1.996 -1.207 -7.884 1.00 87.94 78 SER A CA 1
ATOM 643 C C . SER A 1 78 ? -1.937 -0.700 -6.438 1.00 87.94 78 SER A C 1
ATOM 645 O O . SER A 1 78 ? -2.980 -0.512 -5.813 1.00 87.94 78 SER A O 1
ATOM 647 N N . TYR A 1 79 ? -0.743 -0.429 -5.902 1.00 88.50 79 TYR A N 1
ATOM 648 C CA . TYR A 1 79 ? -0.585 0.061 -4.531 1.00 88.50 79 TYR A CA 1
ATOM 649 C C . TYR A 1 79 ? -1.142 1.480 -4.323 1.00 88.50 79 TYR A C 1
ATOM 651 O O . TYR A 1 79 ? -1.583 1.789 -3.218 1.00 88.50 79 TYR A O 1
ATOM 659 N N . VAL A 1 80 ? -1.209 2.320 -5.367 1.00 93.06 80 VAL A N 1
ATOM 660 C CA . VAL A 1 80 ? -1.881 3.631 -5.284 1.00 93.06 80 VAL A CA 1
ATOM 661 C C . VAL A 1 80 ? -3.378 3.440 -5.070 1.00 93.06 80 VAL A C 1
ATOM 663 O O . VAL A 1 80 ? -3.951 4.022 -4.150 1.00 93.06 80 VAL A O 1
ATOM 666 N N . TYR A 1 81 ? -4.002 2.570 -5.869 1.00 93.62 81 TYR A N 1
ATOM 667 C CA . TYR A 1 81 ? -5.423 2.249 -5.739 1.00 93.62 81 TYR A CA 1
ATOM 668 C C . TYR A 1 81 ? -5.742 1.617 -4.382 1.00 93.62 81 TYR A C 1
ATOM 670 O O . TYR A 1 81 ? -6.755 1.958 -3.773 1.00 93.62 81 TYR A O 1
ATOM 678 N N . PHE A 1 82 ? -4.855 0.756 -3.870 1.00 94.19 82 PHE A N 1
ATOM 679 C CA . PHE A 1 82 ? -4.976 0.226 -2.515 1.00 94.19 82 PHE A CA 1
ATOM 680 C C . PHE A 1 82 ? -4.956 1.346 -1.466 1.00 94.19 82 PHE A C 1
ATOM 682 O O . PHE A 1 82 ? -5.845 1.386 -0.624 1.00 94.19 82 PHE A O 1
ATOM 689 N N . CYS A 1 83 ? -4.001 2.282 -1.529 1.00 95.69 83 CYS A N 1
ATOM 690 C CA . CYS A 1 83 ? -3.926 3.390 -0.571 1.00 95.69 83 CYS A CA 1
ATOM 691 C C . CYS A 1 83 ? -5.176 4.282 -0.623 1.00 95.69 83 CYS A C 1
ATOM 693 O O . CYS A 1 83 ? -5.683 4.689 0.420 1.00 95.69 83 CYS A O 1
ATOM 695 N N . MET A 1 84 ? -5.711 4.546 -1.821 1.00 96.94 84 MET A N 1
ATOM 696 C CA . MET A 1 84 ? -6.970 5.281 -1.984 1.00 96.94 84 MET A CA 1
ATOM 697 C C . MET A 1 84 ? -8.146 4.542 -1.338 1.00 96.94 84 MET A C 1
ATOM 699 O O . MET A 1 84 ? -8.880 5.127 -0.544 1.00 96.94 84 MET A O 1
ATOM 703 N N . ALA A 1 85 ? -8.313 3.254 -1.649 1.00 96.12 85 ALA A N 1
ATOM 704 C CA . ALA A 1 85 ? -9.386 2.436 -1.092 1.00 96.12 85 ALA A CA 1
ATOM 705 C C . ALA A 1 85 ? -9.267 2.308 0.433 1.00 96.12 85 ALA A C 1
ATOM 707 O O . ALA A 1 85 ? -10.260 2.458 1.143 1.00 96.12 85 ALA A O 1
ATOM 708 N N . ALA A 1 86 ? -8.052 2.099 0.943 1.00 96.38 86 ALA A N 1
ATOM 709 C CA . ALA A 1 86 ? -7.772 2.027 2.369 1.00 96.38 86 ALA A CA 1
ATOM 710 C C . ALA A 1 86 ? -8.133 3.337 3.077 1.00 96.38 86 ALA A C 1
ATOM 712 O O . ALA A 1 86 ? -8.773 3.293 4.123 1.00 96.38 86 ALA A O 1
ATOM 713 N N . LEU A 1 87 ? -7.807 4.494 2.492 1.00 97.56 87 LEU A N 1
ATOM 714 C CA . LEU A 1 87 ? -8.161 5.790 3.068 1.00 97.56 87 LEU A CA 1
ATOM 715 C C . LEU A 1 87 ? -9.681 5.978 3.147 1.00 97.56 87 LEU A C 1
ATOM 717 O O . LEU A 1 87 ? -10.188 6.384 4.190 1.00 97.56 87 LEU A O 1
ATOM 721 N N . ILE A 1 88 ? -10.412 5.627 2.083 1.00 97.25 88 ILE A N 1
ATOM 722 C CA . ILE A 1 88 ? -11.883 5.675 2.057 1.00 97.25 88 ILE A CA 1
ATOM 723 C C . ILE A 1 88 ? -12.462 4.762 3.144 1.00 97.25 88 ILE A C 1
ATOM 725 O O . ILE A 1 88 ? -13.285 5.193 3.950 1.00 97.25 88 ILE A O 1
ATOM 729 N N . VAL A 1 89 ? -12.004 3.511 3.206 1.00 96.50 89 VAL A N 1
ATOM 730 C CA . VAL A 1 89 ? -12.461 2.523 4.190 1.00 96.50 89 VAL A CA 1
ATOM 731 C C . VAL A 1 89 ? -12.205 3.007 5.616 1.00 96.50 89 VAL A C 1
ATOM 733 O O . VAL A 1 89 ? -13.127 3.022 6.427 1.00 96.50 89 VAL A O 1
ATOM 736 N N . VAL A 1 90 ? -10.989 3.469 5.911 1.00 96.81 90 VAL A N 1
ATOM 737 C CA . VAL A 1 90 ? -10.603 3.998 7.228 1.00 96.81 90 VAL A CA 1
ATOM 738 C C . VAL A 1 90 ? -11.435 5.229 7.605 1.00 96.81 90 VAL A C 1
ATOM 740 O O . VAL A 1 90 ? -11.781 5.411 8.773 1.00 96.81 90 VAL A O 1
ATOM 743 N N . PHE A 1 91 ? -11.769 6.082 6.634 1.00 96.69 91 PHE A N 1
ATOM 744 C CA . PHE A 1 91 ? -12.522 7.307 6.881 1.00 96.69 91 PHE A CA 1
ATOM 745 C C . PHE A 1 91 ? -14.005 7.039 7.167 1.00 96.69 91 PHE A C 1
ATOM 747 O O . PHE A 1 91 ? -14.551 7.601 8.121 1.00 96.69 91 PHE A O 1
ATOM 754 N N . PHE A 1 92 ? -14.652 6.172 6.384 1.00 97.19 92 PHE A N 1
ATOM 755 C CA . PHE A 1 92 ? -16.109 6.001 6.418 1.00 97.19 92 PHE A CA 1
ATOM 756 C C . PHE A 1 92 ? -16.602 4.813 7.248 1.00 97.19 92 PHE A C 1
ATOM 758 O O . PHE A 1 92 ? -17.732 4.856 7.732 1.00 97.19 92 PHE A O 1
ATOM 765 N N . LEU A 1 93 ? -15.806 3.755 7.417 1.00 96.38 93 LEU A N 1
ATOM 766 C CA . LEU A 1 93 ? -16.282 2.518 8.037 1.00 96.38 93 LEU A CA 1
ATOM 767 C C . LEU A 1 93 ? -15.970 2.432 9.535 1.00 96.38 93 LEU A C 1
ATOM 769 O O . LEU A 1 93 ? -15.177 3.193 10.094 1.00 96.38 93 LEU A O 1
ATOM 773 N N . SER A 1 94 ? -16.648 1.493 10.199 1.00 94.94 94 SER A N 1
ATOM 774 C CA . SER A 1 94 ? -16.419 1.174 11.606 1.00 94.94 94 SER A CA 1
ATOM 775 C C . SER A 1 94 ? -15.113 0.403 11.791 1.00 94.94 94 SER A C 1
ATOM 777 O O . SER A 1 94 ? -14.669 -0.312 10.896 1.00 94.94 94 SER A O 1
ATOM 779 N N . GLU A 1 95 ? -14.522 0.493 12.983 1.00 92.19 95 GLU A N 1
ATOM 780 C CA . GLU A 1 95 ? -13.247 -0.157 13.318 1.00 92.19 95 GLU A CA 1
ATOM 781 C C . GLU A 1 95 ? -13.203 -1.637 12.919 1.00 92.19 95 GLU A C 1
ATOM 783 O O . GLU A 1 95 ? -12.283 -2.066 12.225 1.00 92.19 95 GLU A O 1
ATOM 788 N N . LYS A 1 96 ? -14.235 -2.410 13.281 1.00 94.62 96 LYS A N 1
ATOM 789 C CA . LYS A 1 96 ? -14.308 -3.835 12.933 1.00 94.62 96 LYS A CA 1
ATOM 790 C C . LYS A 1 96 ? -14.304 -4.052 11.420 1.00 94.62 96 LYS A C 1
ATOM 792 O O . LYS A 1 96 ? -13.619 -4.950 10.943 1.00 94.62 96 LYS A O 1
ATOM 797 N N . ALA A 1 97 ? -15.037 -3.229 10.670 1.00 94.88 97 ALA A N 1
ATOM 798 C CA . ALA A 1 97 ? -15.094 -3.327 9.216 1.00 94.88 97 ALA A CA 1
ATOM 799 C C . ALA A 1 97 ? -13.754 -2.952 8.563 1.00 94.88 97 ALA A C 1
ATOM 801 O O . ALA A 1 97 ? -13.328 -3.629 7.633 1.00 94.88 97 ALA A O 1
ATOM 802 N N . VAL A 1 98 ? -13.060 -1.932 9.077 1.00 95.00 98 VAL A N 1
ATOM 803 C CA . VAL A 1 98 ? -11.725 -1.533 8.603 1.00 95.00 98 VAL A CA 1
ATOM 804 C C . VAL A 1 98 ? -10.709 -2.644 8.843 1.00 95.00 98 VAL A C 1
ATOM 806 O O . VAL A 1 98 ? -10.019 -3.064 7.914 1.00 95.00 98 VAL A O 1
ATOM 809 N N . VAL A 1 99 ? -10.623 -3.133 10.082 1.00 95.19 99 VAL A N 1
ATOM 810 C CA . VAL A 1 99 ? -9.629 -4.137 10.469 1.00 95.19 99 VAL A CA 1
ATOM 811 C C . VAL A 1 99 ? -9.881 -5.437 9.721 1.00 95.19 99 VAL A C 1
ATOM 813 O O . VAL A 1 99 ? -8.984 -5.918 9.035 1.00 95.19 99 VAL A O 1
ATOM 816 N N . VAL A 1 100 ? -11.099 -5.981 9.780 1.00 95.94 100 VAL A N 1
ATOM 817 C CA . VAL A 1 100 ? -11.424 -7.255 9.123 1.00 95.94 100 VAL A CA 1
ATOM 818 C C . VAL A 1 100 ? -11.386 -7.117 7.604 1.00 95.94 100 VAL A C 1
ATOM 820 O O . VAL A 1 100 ? -10.816 -7.969 6.936 1.00 95.94 100 VAL A O 1
ATOM 823 N N . GLY A 1 101 ? -11.942 -6.042 7.043 1.00 95.38 101 GLY A N 1
ATOM 824 C CA . GLY A 1 101 ? -12.029 -5.857 5.596 1.00 95.38 101 GLY A CA 1
ATOM 825 C C . GLY A 1 101 ? -10.661 -5.737 4.930 1.00 95.38 101 GLY A C 1
ATOM 826 O O . GLY A 1 101 ? -10.382 -6.452 3.969 1.00 95.38 101 GLY A O 1
ATOM 827 N N . LEU A 1 102 ? -9.781 -4.880 5.461 1.00 95.19 102 LEU A N 1
ATOM 828 C CA . LEU A 1 102 ? -8.438 -4.699 4.900 1.00 95.19 102 LEU A CA 1
ATOM 829 C C . LEU A 1 102 ? -7.562 -5.938 5.103 1.00 95.19 102 LEU A C 1
ATOM 831 O O . LEU A 1 102 ? -6.883 -6.362 4.168 1.00 95.19 102 LEU A O 1
ATOM 835 N N . THR A 1 103 ? -7.597 -6.554 6.290 1.00 95.31 103 THR A N 1
ATOM 836 C CA . THR A 1 103 ? -6.810 -7.770 6.551 1.00 95.31 103 THR A CA 1
ATOM 837 C C . THR A 1 103 ? -7.278 -8.942 5.693 1.00 95.31 103 THR A C 1
ATOM 839 O O . THR A 1 103 ? -6.444 -9.603 5.077 1.00 95.31 103 THR A O 1
ATOM 842 N N . ALA A 1 104 ? -8.591 -9.168 5.578 1.00 95.56 104 ALA A N 1
ATOM 843 C CA . ALA A 1 104 ? -9.149 -10.235 4.754 1.00 95.56 104 ALA A CA 1
ATOM 844 C C . ALA A 1 104 ? -8.852 -10.028 3.265 1.00 95.56 104 ALA A C 1
ATOM 846 O O . ALA A 1 104 ? -8.486 -10.986 2.588 1.00 95.56 104 ALA A O 1
ATOM 847 N N . ALA A 1 105 ? -8.949 -8.793 2.759 1.00 93.94 105 ALA A N 1
ATOM 848 C CA . ALA A 1 105 ? -8.620 -8.489 1.369 1.00 93.94 105 ALA A CA 1
ATOM 849 C C . ALA A 1 105 ? -7.147 -8.799 1.054 1.00 93.94 105 ALA A C 1
ATOM 851 O O . ALA A 1 105 ? -6.855 -9.493 0.082 1.00 93.94 105 ALA A O 1
ATOM 852 N N . LEU A 1 106 ? -6.222 -8.340 1.904 1.00 94.56 106 LEU A N 1
ATOM 853 C CA . LEU A 1 106 ? -4.783 -8.517 1.700 1.00 94.56 106 LEU A CA 1
ATOM 854 C C . LEU A 1 106 ? -4.332 -9.970 1.873 1.00 94.56 106 LEU A C 1
ATOM 856 O O . LEU A 1 106 ? -3.598 -10.499 1.038 1.00 94.56 106 LEU A O 1
ATOM 860 N N . LEU A 1 107 ? -4.773 -10.630 2.947 1.00 94.31 107 LEU A N 1
ATOM 861 C CA . LEU A 1 107 ? -4.429 -12.028 3.201 1.00 94.31 107 LEU A CA 1
ATOM 862 C C . LEU A 1 107 ? -5.088 -12.951 2.178 1.00 94.31 107 LEU A C 1
ATOM 864 O O . LEU A 1 107 ? -4.433 -13.861 1.676 1.00 94.31 107 LEU A O 1
ATOM 868 N N . GLY A 1 108 ? -6.349 -12.699 1.824 1.00 93.50 108 GLY A N 1
ATOM 869 C CA . GLY A 1 108 ? -7.068 -13.462 0.808 1.00 93.50 108 GLY A CA 1
ATOM 870 C C . GLY A 1 108 ? -6.392 -13.380 -0.558 1.00 93.50 108 GLY A C 1
ATOM 871 O O . GLY A 1 108 ? -6.144 -14.412 -1.179 1.00 93.50 108 GLY A O 1
ATOM 872 N N . ASP A 1 109 ? -6.015 -12.177 -1.000 1.00 90.75 109 ASP A N 1
ATOM 873 C CA . ASP A 1 109 ? -5.295 -11.973 -2.262 1.00 90.75 109 ASP A CA 1
ATOM 874 C C . ASP A 1 109 ? -3.891 -12.611 -2.259 1.00 90.75 109 ASP A C 1
ATOM 876 O O . ASP A 1 109 ? -3.451 -13.172 -3.270 1.00 90.75 109 ASP A O 1
ATOM 880 N N . ALA A 1 110 ? -3.188 -12.573 -1.122 1.00 90.56 110 ALA A N 1
ATOM 881 C CA . ALA A 1 110 ? -1.894 -13.230 -0.957 1.00 90.56 110 ALA A CA 1
ATOM 882 C C . ALA A 1 110 ? -2.012 -14.758 -1.015 1.00 90.56 110 ALA A C 1
ATOM 884 O O . ALA A 1 110 ? -1.307 -15.395 -1.800 1.00 90.56 110 ALA A O 1
ATOM 885 N N . ILE A 1 111 ? -2.925 -15.346 -0.238 1.00 91.06 111 ILE A N 1
ATOM 886 C CA . ILE A 1 111 ? -3.145 -16.797 -0.196 1.00 91.06 111 ILE A CA 1
ATOM 887 C C . ILE A 1 111 ? -3.616 -17.297 -1.563 1.00 91.06 111 ILE A C 1
ATOM 889 O O . ILE A 1 111 ? -3.043 -18.248 -2.093 1.00 91.06 111 ILE A O 1
ATOM 893 N N . SER A 1 112 ? -4.602 -16.624 -2.164 1.00 89.94 112 SER A N 1
ATOM 894 C CA . SER A 1 112 ? -5.136 -16.973 -3.483 1.00 89.94 112 SER A CA 1
ATOM 895 C C . SER A 1 112 ? -4.044 -16.981 -4.552 1.00 89.94 112 SER A C 1
ATOM 897 O O . SER A 1 112 ? -3.942 -17.926 -5.330 1.00 89.94 112 SER A O 1
ATOM 899 N N . ALA A 1 113 ? -3.149 -15.989 -4.548 1.00 86.44 113 ALA A N 1
ATOM 900 C CA . ALA A 1 113 ? -2.045 -15.941 -5.500 1.00 86.44 113 ALA A CA 1
ATOM 901 C C . ALA A 1 113 ? -0.989 -17.030 -5.271 1.00 86.44 113 ALA A C 1
ATOM 903 O O . ALA A 1 113 ? -0.512 -17.627 -6.236 1.00 86.44 113 ALA A O 1
ATOM 904 N N . VAL A 1 114 ? -0.620 -17.314 -4.018 1.00 85.94 114 VAL A N 1
ATOM 905 C CA . VAL A 1 114 ? 0.361 -18.369 -3.708 1.00 85.94 114 VAL A CA 1
ATOM 906 C C . VAL A 1 114 ? -0.177 -19.740 -4.101 1.00 85.94 114 VAL A C 1
ATOM 908 O O . VAL A 1 114 ? 0.530 -20.510 -4.751 1.00 85.94 114 VAL A O 1
ATOM 911 N N . VAL A 1 115 ? -1.434 -20.029 -3.758 1.00 86.69 115 VAL A N 1
ATOM 912 C CA . VAL A 1 115 ? -2.107 -21.274 -4.147 1.00 86.69 115 VAL A CA 1
ATOM 913 C C . VAL A 1 115 ? -2.278 -21.333 -5.664 1.00 86.69 115 VAL A C 1
ATOM 915 O O . VAL A 1 115 ? -1.984 -22.361 -6.268 1.00 86.69 115 VAL A O 1
ATOM 918 N N . GLY A 1 116 ? -2.667 -20.225 -6.295 1.00 85.50 116 GLY A N 1
ATOM 919 C CA . GLY A 1 116 ? -2.834 -20.124 -7.742 1.00 85.50 116 GLY A CA 1
ATOM 920 C C . GLY A 1 116 ? -1.554 -20.445 -8.511 1.00 85.50 116 GLY A C 1
ATOM 921 O O . GLY A 1 116 ? -1.590 -21.252 -9.429 1.00 85.50 116 GLY A O 1
ATOM 922 N N . VAL A 1 117 ? -0.402 -19.900 -8.107 1.00 80.94 117 VAL A N 1
ATOM 923 C CA . VAL A 1 117 ? 0.875 -20.194 -8.789 1.00 80.94 117 VAL A CA 1
ATOM 924 C C . VAL A 1 117 ? 1.487 -21.533 -8.353 1.00 80.94 117 VAL A C 1
ATOM 926 O O . VAL A 1 117 ? 2.256 -22.126 -9.109 1.00 80.94 117 VAL A O 1
ATOM 929 N N . GLY A 1 118 ? 1.185 -22.013 -7.143 1.00 73.50 118 GLY A N 1
ATOM 930 C CA . GLY A 1 118 ? 1.724 -23.267 -6.605 1.00 73.50 118 GLY A CA 1
ATOM 931 C C . GLY A 1 118 ? 0.978 -24.529 -7.055 1.00 73.50 118 GLY A C 1
ATOM 932 O O . GLY A 1 118 ? 1.611 -25.551 -7.310 1.00 73.50 118 GLY A O 1
ATOM 933 N N . VAL A 1 119 ? -0.352 -24.464 -7.144 1.00 76.50 119 VAL A N 1
ATOM 934 C CA . VAL A 1 119 ? -1.246 -25.601 -7.439 1.00 76.50 119 VAL A CA 1
ATOM 935 C C . VAL A 1 119 ? -1.936 -25.440 -8.795 1.00 76.50 119 VAL A C 1
ATOM 937 O O . VAL A 1 119 ? -2.216 -26.432 -9.470 1.00 76.50 119 VAL A O 1
ATOM 940 N N . GLY A 1 120 ? -2.206 -24.201 -9.214 1.00 61.81 120 GLY A N 1
ATOM 941 C CA . GLY A 1 120 ? -2.850 -23.912 -10.490 1.00 61.81 120 GLY A CA 1
ATOM 942 C C . GLY A 1 120 ? -1.967 -24.304 -11.674 1.00 61.81 120 GLY A C 1
ATOM 943 O O . GLY A 1 120 ? -0.793 -23.947 -11.756 1.00 61.81 120 GLY A O 1
ATOM 944 N N . LYS A 1 121 ? -2.547 -25.062 -12.611 1.00 54.62 121 LYS A N 1
ATOM 945 C CA . LYS A 1 121 ? -1.898 -25.466 -13.870 1.00 54.62 121 LYS A CA 1
ATOM 946 C C . LYS A 1 121 ? -2.006 -24.414 -14.988 1.00 54.62 121 LYS A C 1
ATOM 948 O O . LYS A 1 121 ? -1.468 -24.660 -16.066 1.00 54.62 121 LYS A O 1
ATOM 953 N N . TYR A 1 122 ? -2.664 -23.277 -14.740 1.00 46.69 122 TYR A N 1
ATOM 954 C CA . TYR A 1 122 ? -2.939 -22.224 -15.724 1.00 46.69 122 TYR A CA 1
ATOM 955 C C . TYR A 1 122 ? -2.709 -20.836 -15.129 1.00 46.69 122 TYR A C 1
ATOM 957 O O . TYR A 1 122 ? -3.280 -20.574 -14.047 1.00 46.69 122 TYR A O 1
#

Radius of gyration: 15.61 Å; chains: 1; bounding box: 32×37×37 Å